Protein 2X29 (pdb70)

Secondary structure (DSSP, 8-state):
--PEEE------EEEEE---B--SEE--EE--TTSSSPPPBSSPPTT--BS-EEE-S-EEEEEEE--EEE-STT---EEEEEEEE----SEEEEEEE----EE---EEEEEEE-TTEEEEEEEE--HHHHTTEEEPTT--EEEEEE-SPPPP-

B-factor: mean 24.79, std 9.47, range [7.71, 65.96]

GO terms:
  GO:0005102 signaling receptor binding (F, TAS)
  GO:0007267 cell-cell signaling (P, TAS)
  GO:0005886 plasma membrane (C, TAS)
  GO:0005515 protein binding (F, IPI)
  GO:0042129 regulation of T cell proliferation (P, TAS)
  GO:0042981 regulation of apoptotic process (P, TAS)

Sequence (153 aa):
DPAGLLDLRQGFAQLVAQNVLLIDGPLSWYSDPGLAGVSLTGGLSYKEDTKELVVAKAGVYYVFFQELRRVVAGEGSGSVSLALHLPAAALALTVDLPPRNSAFGFQGRLLHLSAGQRLGVHLHTEARARHAWQLTQGATVLGLFRVTPEIPA

Organism: Homo sapiens (NCBI:txid9606)

Nearest PDB structures (foldseek):
  2x29-assembly1_A  TM=1.007E+00  e=3.430E-30  Homo sapiens
  6bwv-assembly2_B  TM=8.737E-01  e=1.609E-19  Homo sapiens
  6mgp-assembly1_A  TM=8.725E-01  e=2.204E-19  Homo sapiens
  6a3v-assembly5_I  TM=8.706E-01  e=1.696E-19  Homo sapiens
  4mxv-assembly1_D  TM=6.253E-01  e=2.820E-05  Homo sapiens

Radius of gyration: 16.04 Å; Cα contacts (8 Å, |Δi|>4): 413; chains: 1; bounding box: 27×55×33 Å

Foldseek 3Di:
DQAWEDEDAAFKAKWFFQWWFQDWFWTWTAGDPVDDDDHTHDDDDDRRIGQKYWYAAWAKKKKKKWKKFFAAPLFAWWKKKKFKDWVVGPWMDIWTDPNVGMTIDMDIDIDGDHGGTMMGMTMDIDDRHSVTMIGDHRTIMMMIHGHDHDDDD

Structure (mmCIF, N/CA/C/O backbone):
data_2X29
#
_entry.id   2X29
#
_cell.length_a   121.846
_cell.length_b   121.846
_cell.length_c   33.575
_cell.angle_alpha   90.00
_cell.angle_beta   90.00
_cell.angle_gamma   120.00
#
_symmetry.space_group_name_H-M   'P 3 2 1'
#
loop_
_entity.id
_entity.type
_entity.pdbx_description
1 polymer 'TUMOR NECROSIS FACTOR LIGAND SUPERFAMILY MEMBER 9'
2 water water
#
loop_
_atom_site.group_PDB
_atom_site.id
_atom_site.type_symbol
_atom_site.label_atom_id
_atom_site.label_alt_id
_atom_site.label_comp_id
_atom_site.label_asym_id
_atom_site.label_entity_id
_atom_site.label_seq_id
_atom_site.pdbx_PDB_ins_code
_atom_site.Cartn_x
_atom_site.Cartn_y
_atom_site.Cartn_z
_atom_site.occupancy
_atom_site.B_iso_or_equiv
_atom_site.auth_seq_id
_atom_site.auth_comp_id
_atom_site.auth_asym_id
_atom_site.auth_atom_id
_atom_site.pdbx_PDB_model_num
ATOM 1 N N . ASP A 1 1 ? 33.151 74.734 3.668 1.00 39.86 80 ASP A N 1
ATOM 2 C CA . ASP A 1 1 ? 31.985 74.542 4.598 1.00 39.80 80 ASP A CA 1
ATOM 3 C C . ASP A 1 1 ? 31.451 73.152 4.382 1.00 38.83 80 ASP A C 1
ATOM 4 O O . ASP A 1 1 ? 31.017 72.840 3.269 1.00 38.34 80 ASP A O 1
ATOM 9 N N . PRO A 1 2 ? 31.543 72.288 5.428 1.00 38.12 81 PRO A N 1
ATOM 10 C CA . PRO A 1 2 ? 31.091 70.888 5.199 1.00 37.67 81 PRO A CA 1
ATOM 11 C C . PRO A 1 2 ? 29.546 70.702 5.229 1.00 36.10 81 PRO A C 1
ATOM 12 O O . PR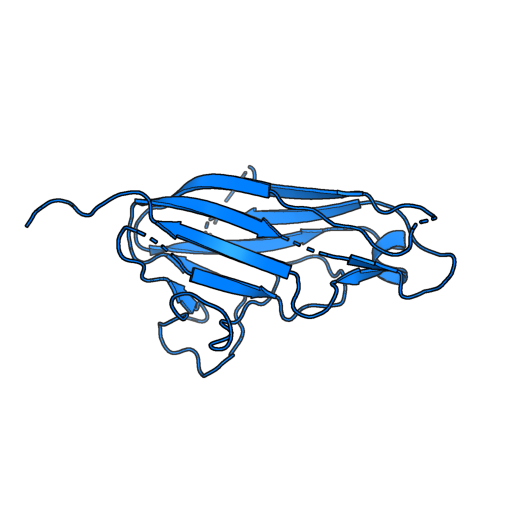O A 1 2 ? 29.062 69.572 5.074 1.00 36.54 81 PRO A O 1
ATOM 16 N N . ALA A 1 3 ? 28.791 71.764 5.503 1.00 33.80 82 ALA A N 1
ATOM 17 C CA . ALA A 1 3 ? 27.370 71.603 5.755 1.00 32.10 82 ALA A CA 1
ATOM 18 C C . ALA A 1 3 ? 26.591 71.497 4.447 1.00 30.60 82 ALA A C 1
ATOM 19 O O . ALA A 1 3 ? 27.047 71.952 3.407 1.00 28.97 82 ALA A O 1
ATOM 21 N N . GLY A 1 4 ? 25.468 70.786 4.489 1.00 29.38 83 GLY A N 1
ATOM 22 C CA . GLY A 1 4 ? 24.486 70.843 3.399 1.00 27.88 83 GLY A CA 1
ATOM 23 C C . GLY A 1 4 ? 23.531 72.010 3.654 1.00 27.24 83 GLY A C 1
ATOM 24 O O . GLY A 1 4 ? 23.240 72.363 4.802 1.00 28.31 83 GLY A O 1
ATOM 25 N N . LEU A 1 5 ? 23.018 72.565 2.587 1.00 26.16 84 LEU A N 1
ATOM 26 C CA . LEU A 1 5 ? 22.115 73.715 2.616 1.00 26.89 84 LEU A CA 1
ATOM 27 C C . LEU A 1 5 ? 20.642 73.349 2.370 1.00 25.31 84 LEU A C 1
ATOM 28 O O . LEU A 1 5 ? 20.337 72.654 1.416 1.00 23.42 84 LEU A O 1
ATOM 33 N N . LEU A 1 6 ? 19.747 73.838 3.244 1.00 25.31 85 LEU A N 1
ATOM 34 C CA . LEU A 1 6 ? 18.304 73.638 3.095 1.00 24.39 85 LEU A CA 1
ATOM 35 C C . LEU A 1 6 ? 17.657 74.933 2.746 1.00 23.07 85 LEU A C 1
ATOM 36 O O . LEU A 1 6 ? 17.505 75.797 3.615 1.00 22.35 85 LEU A O 1
ATOM 41 N N . ASP A 1 7 ? 17.280 75.086 1.479 1.00 21.38 86 ASP A N 1
ATOM 42 C CA . ASP A 1 7 ? 16.668 76.317 1.043 1.00 22.70 86 ASP A CA 1
ATOM 43 C C . ASP A 1 7 ? 15.188 76.041 0.711 1.00 22.15 86 ASP A C 1
ATOM 44 O O . ASP A 1 7 ? 14.872 75.513 -0.340 1.00 22.16 86 ASP A O 1
ATOM 49 N N . LEU A 1 8 ? 14.294 76.324 1.644 1.00 21.87 87 LEU A N 1
ATOM 50 C CA . LEU A 1 8 ? 12.873 75.973 1.465 1.00 22.94 87 LEU A CA 1
ATOM 51 C C . LEU A 1 8 ? 12.023 77.217 1.296 1.00 22.62 87 LEU A C 1
ATOM 52 O O . LEU A 1 8 ? 12.148 78.160 2.090 1.00 22.21 87 LEU A O 1
ATOM 57 N N . ARG A 1 9 ? 11.158 77.189 0.288 1.00 22.33 88 ARG A N 1
ATOM 58 C CA . ARG A 1 9 ? 10.084 78.193 0.146 1.00 23.70 88 ARG A CA 1
ATOM 59 C C . ARG A 1 9 ? 8.999 77.850 1.135 1.00 20.99 88 ARG A C 1
ATOM 60 O O . ARG A 1 9 ? 8.934 76.731 1.616 1.00 22.16 88 ARG A O 1
ATOM 68 N N . GLN A 1 10 ? 8.181 78.817 1.476 1.00 18.31 89 GLN A N 1
ATOM 69 C CA . GLN A 1 10 ? 6.987 78.552 2.213 1.00 17.10 89 GLN A CA 1
ATOM 70 C C . GLN A 1 10 ? 6.166 77.356 1.669 1.00 16.42 89 GLN A C 1
ATOM 71 O O . GLN A 1 10 ? 5.859 77.312 0.488 1.00 13.98 89 GLN A O 1
ATOM 77 N N . GLY A 1 11 ? 5.770 76.438 2.540 1.00 14.59 90 GLY A N 1
ATOM 78 C CA . GLY A 1 11 ? 4.818 75.397 2.109 1.00 15.82 90 GLY A CA 1
ATOM 79 C C . GLY A 1 11 ? 5.582 74.207 1.482 1.00 18.20 90 GLY A C 1
ATOM 80 O O . GLY A 1 11 ? 4.972 73.208 1.083 1.00 16.97 90 GLY A O 1
ATOM 89 N N . PHE A 1 13 ? 8.767 71.197 1.588 1.00 17.95 92 PHE A N 1
ATOM 90 C CA . PHE A 1 13 ? 9.112 70.216 2.606 1.00 17.91 92 PHE A CA 1
ATOM 91 C C . PHE A 1 13 ? 10.433 69.583 2.203 1.00 17.42 92 PHE A C 1
ATOM 92 O O . PHE A 1 13 ? 10.648 69.346 1.002 1.00 19.00 92 PHE A O 1
ATOM 100 N N . ALA A 1 14 ? 11.286 69.282 3.169 1.00 15.85 93 ALA A N 1
ATOM 101 C CA . ALA A 1 14 ? 12.502 68.500 2.907 1.00 16.10 93 ALA A CA 1
ATOM 102 C C . ALA A 1 14 ? 12.692 67.479 4.028 1.00 16.53 93 ALA A C 1
ATOM 103 O O . ALA A 1 14 ? 12.246 67.710 5.196 1.00 14.53 93 ALA A O 1
ATOM 105 N N . GLN A 1 15 ? 13.301 66.327 3.688 1.00 15.96 94 GLN A N 1
ATOM 106 C CA . GLN A 1 15 ? 13.609 65.298 4.680 1.00 14.66 94 GLN A CA 1
ATOM 107 C C . GLN A 1 15 ? 14.933 64.712 4.398 1.00 14.70 94 GLN A C 1
ATOM 108 O O . GLN A 1 15 ? 15.334 64.622 3.245 1.00 13.90 94 GLN A O 1
ATOM 114 N N . LEU A 1 16 ? 15.622 64.334 5.488 1.00 13.70 95 LEU A N 1
ATOM 115 C CA . LEU A 1 16 ? 16.925 63.789 5.416 1.00 13.77 95 LEU A CA 1
ATOM 116 C C . LEU A 1 16 ? 16.953 62.427 6.100 1.00 14.66 95 LEU A C 1
ATOM 117 O O . LEU A 1 16 ? 16.325 62.229 7.136 1.00 14.41 95 LEU A O 1
ATOM 122 N N . VAL A 1 17 ? 17.681 61.475 5.488 1.00 13.31 96 VAL A N 1
ATOM 123 C CA . VAL A 1 17 ? 17.790 60.089 6.037 1.00 13.23 96 VAL A CA 1
ATOM 124 C C . VAL A 1 17 ? 19.154 59.964 6.703 1.00 14.03 96 VAL A C 1
ATOM 125 O O . VAL A 1 17 ? 20.148 60.453 6.142 1.00 14.43 96 VAL A O 1
ATOM 129 N N . ALA A 1 18 ? 19.213 59.334 7.878 1.00 14.79 97 ALA A N 1
ATOM 130 C CA . ALA A 1 18 ? 20.500 59.101 8.568 1.00 14.26 97 ALA A CA 1
ATOM 131 C C . ALA A 1 18 ? 21.202 57.893 7.910 1.00 16.62 97 ALA A C 1
ATOM 132 O O . ALA A 1 18 ? 20.601 56.833 7.681 1.00 14.57 97 ALA A O 1
ATOM 134 N N . GLN A 1 19 ? 22.482 58.076 7.616 1.00 17.00 98 GLN A N 1
ATOM 135 C CA . GLN A 1 19 ? 23.379 56.982 7.194 1.00 20.38 98 GLN A CA 1
ATOM 136 C C . GLN A 1 19 ? 23.662 55.997 8.343 1.00 19.45 98 GLN A C 1
ATOM 137 O O . GLN A 1 19 ? 23.825 54.812 8.097 1.00 19.72 98 GLN A O 1
ATOM 143 N N . ASN A 1 20 ? 23.714 56.475 9.599 1.00 18.67 99 ASN A N 1
ATOM 144 C CA . ASN A 1 20 ? 24.152 55.623 10.765 1.00 17.85 99 ASN A CA 1
ATOM 145 C C . ASN A 1 20 ? 23.301 54.337 10.978 1.00 18.10 99 ASN A C 1
ATOM 146 O O . ASN A 1 20 ? 22.082 54.343 10.729 1.00 16.52 99 ASN A O 1
ATOM 151 N N . VAL A 1 21 ? 23.947 53.250 11.435 1.00 17.46 100 VAL A N 1
ATOM 152 C CA . VAL A 1 21 ? 23.193 52.087 11.986 1.00 17.83 100 VAL A CA 1
ATOM 153 C C . VAL A 1 21 ? 23.602 51.759 13.410 1.00 16.42 100 VAL A C 1
ATOM 154 O O . VAL A 1 21 ? 22.759 51.445 14.212 1.00 16.88 100 VAL A O 1
ATOM 158 N N . LEU A 1 22 ? 24.887 51.907 13.722 1.00 16.65 101 LEU A N 1
ATOM 159 C CA . LEU A 1 22 ? 25.400 51.751 15.091 1.00 17.65 101 LEU A CA 1
ATOM 160 C C . LEU A 1 22 ? 25.008 52.914 15.986 1.00 17.08 101 LEU A C 1
ATOM 161 O O . LEU A 1 22 ? 25.054 54.068 15.571 1.00 16.12 101 LEU A O 1
ATOM 166 N N . LEU A 1 23 ? 24.595 52.590 17.199 1.00 17.34 102 LEU A N 1
ATOM 167 C CA . LEU A 1 23 ? 24.201 53.585 18.197 1.00 19.51 102 LEU A CA 1
ATOM 168 C C . LEU A 1 23 ? 25.380 54.257 18.897 1.00 19.70 102 LEU A C 1
ATOM 169 O O . LEU A 1 23 ? 25.556 54.123 20.092 1.00 20.71 102 LEU A O 1
ATOM 174 N N . ILE A 1 24 ? 26.130 55.029 18.149 1.00 20.87 103 ILE A N 1
ATOM 175 C CA . ILE A 1 24 ? 27.316 55.692 18.654 1.00 21.30 103 ILE A CA 1
ATOM 176 C C . ILE A 1 24 ? 27.015 57.154 19.030 1.00 21.79 103 ILE A C 1
ATOM 177 O O . ILE A 1 24 ? 26.420 57.877 18.231 1.00 23.85 103 ILE A O 1
ATOM 182 N N . ASP A 1 25 ? 27.367 57.550 20.238 1.00 20.66 104 ASP A N 1
ATOM 183 C CA . ASP A 1 25 ? 27.247 58.891 20.694 1.00 22.38 104 ASP A CA 1
ATOM 184 C C . ASP A 1 25 ? 27.816 59.918 19.731 1.00 22.27 104 ASP A C 1
ATOM 185 O O . ASP A 1 25 ? 28.888 59.715 19.170 1.00 22.97 104 ASP A O 1
ATOM 190 N N . GLY A 1 26 ? 27.134 61.034 19.552 1.00 21.27 105 GLY A N 1
ATOM 191 C CA . GLY A 1 26 ? 27.604 62.014 18.604 1.00 21.45 105 GLY A CA 1
ATOM 192 C C . GLY A 1 26 ? 26.675 62.349 17.417 1.00 22.43 105 GLY A C 1
ATOM 193 O O . GLY A 1 26 ? 25.542 61.875 17.317 1.00 20.92 105 GLY A O 1
ATOM 194 N N . PRO A 1 27 ? 27.154 63.210 16.536 1.00 22.40 106 PRO A N 1
ATOM 195 C CA . PRO A 1 27 ? 26.363 63.727 15.391 1.00 22.43 106 PRO A CA 1
ATOM 196 C C . PRO A 1 27 ? 26.033 62.588 14.460 1.00 21.07 106 PRO A C 1
ATOM 197 O O . PRO A 1 27 ? 26.904 61.759 14.149 1.00 20.80 106 PRO A O 1
ATOM 201 N N . LEU A 1 28 ? 24.776 62.546 14.021 1.00 19.61 107 LEU A N 1
ATOM 202 C CA . LEU A 1 28 ? 24.356 61.671 12.936 1.00 16.63 107 LEU A CA 1
ATOM 203 C C . LEU A 1 28 ? 24.780 62.268 11.599 1.00 16.14 107 LEU A C 1
ATOM 204 O O . LEU A 1 28 ? 24.935 63.501 11.473 1.00 15.57 107 LEU A O 1
ATOM 209 N N . SER A 1 29 ? 24.919 61.419 10.586 1.00 16.81 108 SER A N 1
ATOM 210 C CA . SER A 1 29 ? 25.279 61.846 9.223 1.00 18.18 108 SER A CA 1
ATOM 211 C C . SER A 1 29 ? 24.019 61.676 8.352 1.00 18.70 108 SER A C 1
ATOM 212 O O . SER A 1 29 ? 23.437 60.581 8.312 1.00 18.18 108 SER A O 1
ATOM 215 N N . TRP A 1 30 ? 23.656 62.752 7.630 1.00 16.96 109 TRP A N 1
ATOM 216 C CA . TRP A 1 30 ? 22.423 62.835 6.894 1.00 17.17 109 TRP A CA 1
ATOM 217 C C . TRP A 1 30 ? 22.704 62.920 5.423 1.00 17.27 109 TRP A C 1
ATOM 218 O O . TRP A 1 30 ? 23.716 63.526 4.995 1.00 17.61 109 TRP A O 1
ATOM 229 N N . TYR A 1 31 ? 21.804 62.349 4.631 1.00 17.48 110 TYR A N 1
ATOM 230 C CA . TYR A 1 31 ? 21.793 62.629 3.161 1.00 17.87 110 TYR A CA 1
ATOM 231 C C . TYR A 1 31 ? 20.336 62.799 2.619 1.00 17.79 110 TYR A C 1
ATOM 232 O O . TYR A 1 31 ? 19.395 62.322 3.262 1.00 17.18 110 TYR A O 1
ATOM 241 N N . SER A 1 32 ? 20.164 63.432 1.453 1.00 17.60 111 SER A N 1
ATOM 242 C CA . SER A 1 32 ? 18.901 63.514 0.769 1.00 19.31 111 SER A CA 1
ATOM 243 C C . SER A 1 32 ? 18.752 62.320 -0.167 1.00 19.71 111 SER A C 1
ATOM 244 O O . SER A 1 32 ? 19.642 62.041 -0.997 1.00 19.55 111 SER A O 1
ATOM 247 N N . ASP A 1 33 ? 17.615 61.658 -0.105 1.00 19.44 112 ASP A N 1
ATOM 248 C CA . ASP A 1 33 ? 17.361 60.546 -0.998 1.00 20.58 112 ASP A CA 1
ATOM 249 C C . ASP A 1 33 ? 16.304 61.052 -1.984 1.00 20.83 112 ASP A C 1
ATOM 250 O O . ASP A 1 33 ? 15.202 61.256 -1.611 1.00 15.69 112 ASP A O 1
ATOM 255 N N . PRO A 1 34 ? 16.665 61.177 -3.284 1.00 23.49 113 PRO A N 1
ATOM 256 C CA . PRO A 1 34 ? 15.741 61.692 -4.364 1.00 23.43 113 PRO A CA 1
ATOM 257 C C . PRO A 1 34 ? 14.571 60.725 -4.638 1.00 21.85 113 PRO A C 1
ATOM 258 O O . PRO A 1 34 ? 13.648 61.087 -5.330 1.00 21.89 113 PRO A O 1
ATOM 262 N N . GLY A 1 35 ? 14.661 59.498 -4.159 1.00 20.86 114 GLY A N 1
ATOM 263 C CA . GLY A 1 35 ? 13.565 58.606 -4.215 1.00 22.74 114 GLY A CA 1
ATOM 264 C C . GLY A 1 35 ? 12.483 58.947 -3.194 1.00 23.77 114 GLY A C 1
ATOM 265 O O . GLY A 1 35 ? 11.415 58.398 -3.275 1.00 25.90 114 GLY A O 1
ATOM 266 N N . LEU A 1 36 ? 12.765 59.833 -2.222 1.00 23.51 115 LEU A N 1
ATOM 267 C CA . LEU A 1 36 ? 11.775 60.306 -1.223 1.00 21.29 115 LEU A CA 1
ATOM 268 C C . LEU A 1 36 ? 11.314 61.654 -1.679 1.00 20.84 115 LEU A C 1
ATOM 269 O O . LEU A 1 36 ? 12.065 62.386 -2.366 1.00 20.71 115 LEU A O 1
ATOM 274 N N . ALA A 1 37 ? 10.076 61.978 -1.311 1.00 20.57 116 ALA A N 1
ATOM 275 C CA . ALA A 1 37 ? 9.496 63.314 -1.548 1.00 21.68 116 ALA A CA 1
ATOM 276 C C . ALA A 1 37 ? 10.348 64.395 -0.884 1.00 20.36 116 ALA A C 1
ATOM 277 O O . ALA A 1 37 ? 11.064 64.141 0.079 1.00 20.62 116 ALA A O 1
ATOM 279 N N . GLY A 1 38 ? 10.247 65.582 -1.430 1.00 21.20 117 GLY A N 1
ATOM 280 C CA . GLY A 1 38 ? 10.777 66.797 -0.875 1.00 22.65 117 GLY A CA 1
ATOM 281 C C . GLY A 1 38 ? 11.962 67.355 -1.631 1.00 23.78 117 GLY A C 1
ATOM 282 O O . GLY A 1 38 ? 12.516 66.744 -2.557 1.00 24.14 117 GLY A O 1
ATOM 283 N N . VAL A 1 39 ? 12.342 68.532 -1.221 1.00 25.01 118 VAL A N 1
ATOM 284 C CA . VAL A 1 39 ? 13.448 69.239 -1.772 1.00 29.14 118 VAL A CA 1
ATOM 285 C C . VAL A 1 39 ? 14.801 68.645 -1.350 1.00 29.88 118 VAL A C 1
ATOM 286 O O . VAL A 1 39 ? 15.039 68.230 -0.202 1.00 30.95 118 VAL A O 1
ATOM 290 N N . SER A 1 40 ? 15.726 68.684 -2.262 1.00 31.70 119 SER A N 1
ATOM 291 C CA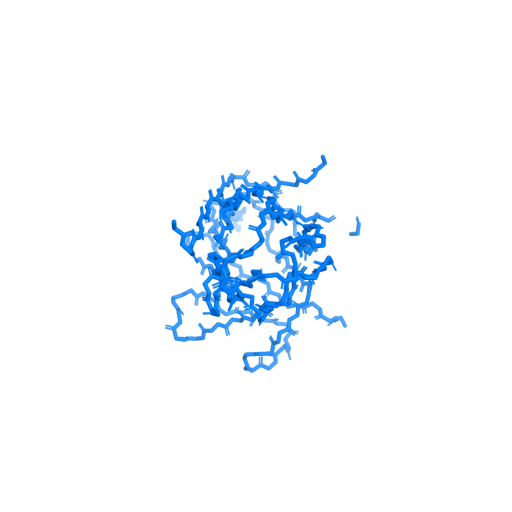 . SER A 1 40 ? 17.047 68.150 -1.992 1.00 33.13 119 SER A CA 1
ATOM 292 C C . SER A 1 40 ? 17.979 69.119 -1.223 1.00 33.65 119 SER A C 1
ATOM 293 O O . SER A 1 40 ? 17.788 70.348 -1.260 1.00 33.04 119 SER A O 1
ATOM 296 N N . LEU A 1 41 ? 18.968 68.564 -0.504 1.00 34.65 120 LEU A N 1
ATOM 297 C CA . LEU A 1 41 ? 20.027 69.354 0.062 1.00 36.81 120 LEU A CA 1
ATOM 298 C C . LEU A 1 41 ? 20.854 69.989 -1.069 1.00 38.43 120 LEU A C 1
ATOM 299 O O . LEU A 1 41 ? 21.044 69.394 -2.134 1.00 37.18 120 LEU A O 1
ATOM 304 N N . THR A 1 42 ? 21.351 71.178 -0.780 1.00 39.23 121 THR A N 1
ATOM 305 C CA . THR A 1 42 ? 22.049 72.015 -1.738 1.00 42.22 121 THR A CA 1
ATOM 306 C C . THR A 1 42 ? 23.403 72.465 -1.126 1.00 42.00 121 THR A C 1
ATOM 307 O O . THR A 1 42 ? 23.858 71.917 -0.117 1.00 40.58 121 THR A O 1
ATOM 311 N N . GLY A 1 43 ? 24.042 73.445 -1.751 1.00 43.28 122 GLY A N 1
ATOM 312 C CA . GLY A 1 43 ? 25.308 73.987 -1.256 1.00 45.01 122 GLY A CA 1
ATOM 313 C C . GLY A 1 43 ? 26.526 73.155 -1.638 1.00 45.38 122 GLY A C 1
ATOM 314 O O . GLY A 1 43 ? 27.535 73.227 -0.954 1.00 45.19 122 GLY A O 1
ATOM 315 N N . GLY A 1 44 ? 26.431 72.353 -2.701 1.00 45.28 123 GLY A N 1
ATOM 316 C CA . GLY A 1 44 ? 27.646 71.720 -3.247 1.00 45.72 123 GLY A CA 1
ATOM 317 C C . GLY A 1 44 ? 27.908 70.242 -2.918 1.00 45.63 123 GLY A C 1
ATOM 318 O O . GLY A 1 44 ? 28.812 69.598 -3.505 1.00 45.31 123 GLY A O 1
ATOM 319 N N . LEU A 1 45 ? 27.133 69.701 -1.975 1.00 44.46 124 LEU A N 1
ATOM 320 C CA . LEU A 1 45 ? 27.113 68.254 -1.743 1.00 42.64 124 LEU A CA 1
ATOM 321 C C . LEU A 1 45 ? 26.699 67.478 -3.012 1.00 41.69 124 LEU A C 1
ATOM 322 O O . LEU A 1 45 ? 25.742 67.861 -3.709 1.00 41.45 124 LEU A O 1
ATOM 327 N N . SER A 1 46 ? 27.421 66.396 -3.291 1.00 39.57 125 SER A N 1
ATOM 328 C CA . SER A 1 46 ? 27.060 65.455 -4.361 1.00 38.06 125 SER A CA 1
ATOM 329 C C . SER A 1 46 ? 25.791 64.621 -4.025 1.00 36.17 125 SER A C 1
ATOM 330 O O . SER A 1 46 ? 25.247 64.623 -2.893 1.00 34.45 125 SER A O 1
ATOM 333 N N . TYR A 1 47 ? 25.317 63.959 -5.057 1.00 33.77 126 TYR A N 1
ATOM 334 C CA . TYR A 1 47 ? 24.237 63.006 -5.005 1.00 33.15 126 TYR A CA 1
ATOM 335 C C . TYR A 1 47 ? 24.436 62.025 -3.812 1.00 33.27 126 TYR A C 1
ATOM 336 O O . TYR A 1 47 ? 25.451 61.309 -3.725 1.00 32.94 126 TYR A O 1
ATOM 345 N N . LYS A 1 48 ? 23.468 62.027 -2.906 1.00 33.08 127 LYS A N 1
ATOM 346 C CA . LYS A 1 48 ? 23.467 61.225 -1.676 1.00 33.13 127 LYS A CA 1
ATOM 347 C C . LYS A 1 48 ? 24.711 61.348 -0.742 1.00 33.50 127 LYS A C 1
ATOM 348 O O . LYS A 1 48 ? 24.992 60.448 0.076 1.00 33.55 127 LYS A O 1
ATOM 354 N N . GLU A 1 49 ? 25.425 62.468 -0.830 1.00 32.51 128 GLU A N 1
ATOM 355 C CA . GLU A 1 49 ? 26.574 62.694 0.025 1.00 31.90 128 GLU A CA 1
ATOM 356 C C . GLU A 1 49 ? 26.032 63.064 1.397 1.00 31.32 128 GLU A C 1
ATOM 357 O O . GLU A 1 49 ? 25.077 63.886 1.500 1.00 29.88 128 GLU A O 1
ATOM 363 N N . ASP A 1 50 ? 26.608 62.468 2.441 1.00 29.37 129 ASP A N 1
ATOM 364 C CA . ASP A 1 50 ? 26.089 62.691 3.745 1.00 29.38 129 ASP A CA 1
ATOM 365 C C . ASP A 1 50 ? 26.897 63.736 4.491 1.00 28.64 129 ASP A C 1
ATOM 366 O O . ASP A 1 50 ? 28.022 64.019 4.103 1.00 27.29 129 ASP A O 1
ATOM 371 N N . THR A 1 51 ? 26.234 64.404 5.460 1.00 26.23 130 THR A N 1
ATOM 372 C CA . THR A 1 51 ? 26.831 65.502 6.220 1.00 24.16 130 THR A CA 1
ATOM 373 C C . THR A 1 51 ? 26.273 65.514 7.607 1.00 23.41 130 THR A C 1
ATOM 374 O O . THR A 1 51 ? 25.123 65.096 7.830 1.00 24.69 130 THR A O 1
ATOM 378 N N . LYS A 1 52 ? 27.105 65.902 8.554 1.00 21.72 131 LYS A N 1
ATOM 379 C CA . LYS A 1 52 ? 26.701 66.071 9.930 1.00 21.38 131 LYS A CA 1
ATOM 380 C C . LYS A 1 52 ? 26.114 67.460 10.250 1.00 21.19 131 LYS A C 1
ATOM 381 O O . LYS A 1 52 ? 25.527 67.667 11.343 1.00 20.46 131 LYS A O 1
ATOM 387 N N . GLU A 1 53 ? 26.258 68.407 9.329 1.00 20.77 132 GLU A N 1
ATOM 388 C CA . GLU A 1 53 ? 25.820 69.797 9.613 1.00 22.46 132 GLU A CA 1
ATOM 389 C C . GLU A 1 53 ? 24.86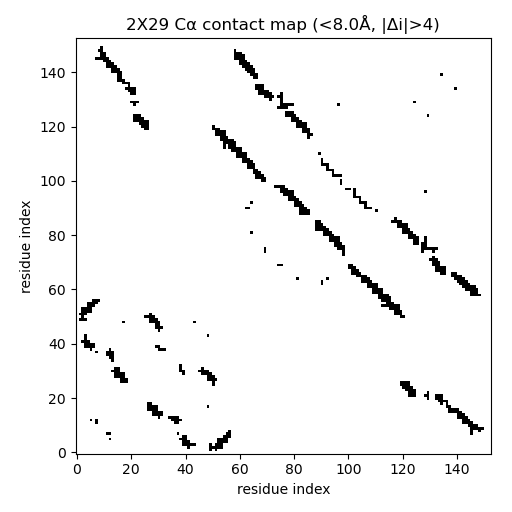6 70.262 8.562 1.00 22.12 132 GLU A C 1
ATOM 390 O O . GLU A 1 53 ? 25.074 69.958 7.412 1.00 21.46 132 GLU A O 1
ATOM 396 N N . LEU A 1 54 ? 23.828 70.990 8.963 1.00 22.26 133 LEU A N 1
ATOM 397 C CA . LEU A 1 54 ? 22.870 71.507 8.045 1.00 22.74 133 LEU A CA 1
ATOM 398 C C . LEU A 1 54 ? 22.698 73.011 8.281 1.00 23.67 133 LEU A C 1
ATOM 399 O O . LEU A 1 54 ? 22.641 73.467 9.441 1.00 24.95 133 LEU A O 1
ATOM 404 N N . VAL A 1 55 ? 22.534 73.771 7.213 1.00 21.24 134 VAL A N 1
ATOM 405 C CA . VAL A 1 55 ? 22.293 75.190 7.362 1.00 22.22 134 VAL A CA 1
ATOM 406 C C . VAL A 1 55 ? 20.956 75.502 6.734 1.00 21.25 134 VAL A C 1
ATOM 407 O O . VAL A 1 55 ? 20.721 75.124 5.588 1.00 20.88 134 VAL A O 1
ATOM 411 N N . VAL A 1 56 ? 20.101 76.207 7.473 1.00 20.71 135 VAL A N 1
ATOM 412 C CA . VAL A 1 56 ? 18.786 76.582 6.982 1.00 21.44 135 VAL A CA 1
ATOM 413 C C . VAL A 1 56 ? 18.967 77.955 6.363 1.00 21.21 135 VAL A C 1
ATOM 414 O O . VAL A 1 56 ? 19.369 78.836 7.040 1.00 21.73 135 VAL A O 1
ATOM 418 N N . ALA A 1 57 ? 18.707 78.109 5.072 1.00 21.31 136 ALA A N 1
ATOM 419 C CA . ALA A 1 57 ? 18.971 79.388 4.382 1.00 21.95 136 ALA A CA 1
ATOM 420 C C . ALA A 1 57 ? 17.926 80.497 4.781 1.00 22.77 136 ALA A C 1
ATOM 421 O O . ALA A 1 57 ? 18.317 81.656 5.024 1.00 22.31 136 ALA A O 1
ATOM 423 N N . LYS A 1 58 ? 16.622 80.136 4.852 1.00 21.33 137 LYS A N 1
ATOM 424 C CA . LYS A 1 58 ? 15.598 81.149 5.106 1.00 20.93 137 LYS A CA 1
ATOM 425 C C . LYS A 1 58 ? 15.065 81.184 6.556 1.00 20.04 137 LYS A C 1
ATOM 426 O O . LYS A 1 58 ? 14.710 80.167 7.166 1.00 19.89 137 LYS A O 1
ATOM 432 N N . ALA A 1 59 ? 15.044 82.365 7.116 1.00 18.46 138 ALA A N 1
ATOM 433 C CA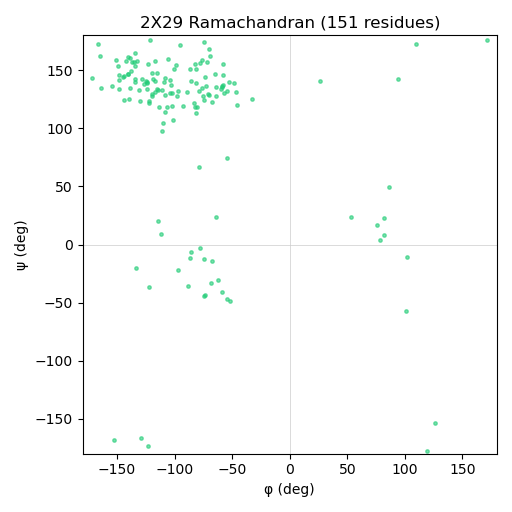 . ALA A 1 59 ? 14.438 82.622 8.438 1.00 17.65 138 ALA A CA 1
ATOM 434 C C . ALA A 1 59 ? 12.963 82.237 8.411 1.00 16.69 138 ALA A C 1
ATOM 435 O O . ALA A 1 59 ? 12.244 82.599 7.499 1.00 17.93 138 ALA A O 1
ATOM 437 N N . GLY A 1 60 ? 12.467 81.577 9.434 1.00 16.08 139 GLY A N 1
ATOM 438 C CA . GLY A 1 60 ? 11.053 81.248 9.404 1.00 15.92 139 GLY A CA 1
ATOM 439 C C . GLY A 1 60 ? 10.765 80.344 10.536 1.00 16.90 139 GLY A C 1
ATOM 440 O O . GLY A 1 60 ? 11.680 79.916 11.279 1.00 16.48 139 GLY A O 1
ATOM 441 N N . VAL A 1 61 ? 9.474 80.031 10.668 1.00 17.50 140 VAL A N 1
ATOM 442 C CA . VAL A 1 61 ? 9.049 78.989 11.547 1.00 16.92 140 VAL A CA 1
ATOM 443 C C . VAL A 1 61 ? 8.855 77.681 10.681 1.00 17.69 140 VAL A C 1
ATOM 444 O O . VAL A 1 61 ? 8.120 77.709 9.651 1.00 15.62 140 VAL A O 1
ATOM 448 N N . TYR A 1 62 ? 9.419 76.580 11.166 1.00 15.40 141 TYR A N 1
ATOM 449 C CA . TYR A 1 62 ? 9.377 75.296 10.485 1.00 16.86 141 TYR A CA 1
ATOM 450 C C . TYR A 1 62 ? 8.766 74.282 11.431 1.00 17.22 141 TYR A C 1
ATOM 451 O O . TYR A 1 62 ? 9.071 74.294 12.629 1.00 16.43 141 TYR A O 1
ATOM 460 N N . TYR A 1 63 ? 7.910 73.423 10.907 1.00 15.12 142 TYR A N 1
ATOM 461 C CA . TYR A 1 63 ? 7.609 72.237 11.645 1.00 14.83 142 TYR A CA 1
ATOM 462 C C . TYR A 1 63 ? 8.749 71.228 11.418 1.00 15.57 142 TYR A C 1
ATOM 463 O O . TYR A 1 63 ? 8.978 70.819 10.260 1.00 13.89 142 TYR A O 1
ATOM 472 N N . VAL A 1 64 ? 9.463 70.831 12.509 1.00 15.00 143 VAL A N 1
ATOM 473 C CA . VAL A 1 64 ? 10.604 69.922 12.414 1.00 12.45 143 VAL A CA 1
ATOM 474 C C . VAL A 1 64 ? 10.335 68.625 13.157 1.00 14.06 143 VAL A C 1
ATOM 475 O O . VAL A 1 64 ? 9.881 68.631 14.315 1.00 12.35 143 VAL A O 1
ATOM 479 N N . PHE A 1 65 ? 10.594 67.487 12.506 1.00 13.86 144 PHE A N 1
ATOM 480 C CA . PHE A 1 65 ? 10.357 66.241 13.234 1.00 13.92 144 PHE A CA 1
ATOM 481 C C . PHE A 1 65 ? 11.523 65.254 13.117 1.00 14.40 144 PHE A C 1
ATOM 482 O O . PHE A 1 65 ? 12.320 65.316 12.171 1.00 14.20 144 PHE A O 1
ATOM 490 N N . PHE A 1 66 ? 11.589 64.347 14.083 1.00 14.13 145 PHE A N 1
ATOM 491 C CA . PHE A 1 66 ? 12.504 63.267 14.051 1.00 16.09 145 PHE A CA 1
ATOM 492 C C . PHE A 1 66 ? 11.656 62.004 14.006 1.00 15.77 145 PHE A C 1
ATOM 493 O O . PHE A 1 66 ? 10.742 61.846 14.770 1.00 12.41 145 PHE A O 1
ATOM 501 N N . GLN A 1 67 ? 12.099 61.042 13.223 1.00 14.63 146 GLN A N 1
ATOM 502 C CA . GLN A 1 67 ? 11.561 59.717 13.357 1.00 16.54 146 GLN A CA 1
ATOM 503 C C . GLN A 1 67 ? 12.685 58.761 13.639 1.00 17.49 146 GLN A C 1
ATOM 504 O O . GLN A 1 67 ? 13.739 58.805 13.004 1.00 18.20 146 GLN A O 1
ATOM 518 N N . GLU A 1 69 ? 13.569 54.470 14.059 1.00 18.17 148 GLU A N 1
ATOM 519 C CA . GLU A 1 69 ? 13.243 53.083 14.254 1.00 19.54 148 GLU A CA 1
ATOM 520 C C . GLU A 1 69 ? 14.480 52.299 14.621 1.00 20.85 148 GLU A C 1
ATOM 521 O O . GLU A 1 69 ? 15.529 52.455 14.003 1.00 20.52 148 GLU A O 1
ATOM 527 N N . LEU A 1 70 ? 14.340 51.443 15.641 1.00 20.75 149 LEU A N 1
ATOM 528 C CA . LEU A 1 70 ? 15.446 50.632 16.111 1.00 20.71 149 LEU A CA 1
ATOM 529 C C . LEU A 1 70 ? 15.127 49.171 16.076 1.00 20.21 149 LEU A C 1
ATOM 530 O O . LEU A 1 70 ? 13.959 48.793 16.186 1.00 18.68 149 LEU A O 1
ATOM 535 N N . ARG A 1 71 ? 16.163 48.325 15.980 1.00 21.09 150 ARG A N 1
ATOM 536 C CA . ARG A 1 71 ? 15.862 46.885 16.068 1.00 24.07 150 ARG A CA 1
ATOM 537 C C . ARG A 1 71 ? 16.945 46.096 16.792 1.00 22.68 150 ARG A C 1
ATOM 538 O O . ARG A 1 71 ? 18.078 46.499 16.780 1.00 20.45 150 ARG A O 1
ATOM 546 N N . ARG A 1 72 ? 16.536 45.065 17.529 1.00 23.32 151 ARG A N 1
ATOM 547 C CA . ARG A 1 72 ? 17.441 44.261 18.360 1.00 23.54 151 ARG A CA 1
ATOM 548 C C . ARG A 1 72 ? 18.118 43.254 17.418 1.00 23.49 151 ARG A C 1
ATOM 549 O O . ARG A 1 72 ? 17.445 42.403 16.815 1.00 22.87 151 ARG A O 1
ATOM 557 N N . VAL A 1 73 ? 19.421 43.415 17.228 1.00 21.85 152 VAL A N 1
ATOM 558 C CA . VAL A 1 73 ? 20.108 42.543 16.278 1.00 23.30 152 VAL A CA 1
ATOM 559 C C . VAL A 1 73 ? 20.786 41.369 17.010 1.00 23.15 152 VAL A C 1
ATOM 560 O O . VAL A 1 73 ? 21.067 40.332 16.366 1.00 24.74 152 VAL A O 1
ATOM 564 N N . VAL A 1 74 ? 21.050 41.544 18.313 1.00 22.52 153 VAL A N 1
ATOM 565 C CA . VAL A 1 74 ? 21.631 40.492 19.155 1.00 24.18 153 VAL A CA 1
ATOM 566 C C . VAL A 1 74 ? 20.526 39.844 19.993 1.00 25.80 153 VAL A C 1
ATOM 567 O O . VAL A 1 74 ? 19.985 40.456 20.900 1.00 26.01 153 VAL A O 1
ATOM 571 N N . ALA A 1 75 ? 20.173 38.624 19.631 1.00 28.36 154 ALA A N 1
ATOM 572 C CA . ALA A 1 75 ? 19.036 37.908 20.255 1.00 31.14 154 ALA A CA 1
ATOM 573 C C . ALA A 1 75 ? 19.165 37.839 21.768 1.00 32.47 154 ALA A C 1
ATOM 574 O O . ALA A 1 75 ? 20.234 37.531 22.302 1.00 32.55 154 ALA A O 1
ATOM 576 N N . GLY A 1 76 ? 18.080 38.172 22.462 1.00 33.25 155 GLY A N 1
ATOM 577 C CA . GLY A 1 76 ? 18.047 38.037 23.912 1.00 34.91 155 GLY A CA 1
ATOM 578 C C . GLY A 1 76 ? 18.810 39.084 24.683 1.00 34.55 155 GLY A C 1
ATOM 579 O O . GLY A 1 76 ? 19.085 38.896 25.853 1.00 35.67 155 GLY A O 1
ATOM 580 N N . GLU A 1 77 ? 19.143 40.195 24.066 1.00 33.73 156 GLU A N 1
ATOM 581 C CA . GLU A 1 77 ? 20.013 41.168 24.739 1.00 34.83 156 GLU A CA 1
ATOM 582 C C . GLU A 1 77 ? 19.614 42.611 24.439 1.00 33.31 156 GLU A C 1
ATOM 583 O O . GLU A 1 77 ? 18.929 42.879 23.445 1.00 32.36 156 GLU A O 1
ATOM 589 N N . GLY A 1 78 ? 20.024 43.500 25.343 1.00 32.88 157 GLY A N 1
ATOM 590 C CA . GLY A 1 78 ? 19.901 44.950 25.218 1.00 30.46 157 GLY A CA 1
ATOM 591 C C . GLY A 1 78 ? 18.664 45.551 25.843 1.00 30.47 157 GLY A C 1
ATOM 592 O O . GLY A 1 78 ? 17.589 44.967 25.800 1.00 30.15 157 GLY A O 1
ATOM 593 N N . SER A 1 79 ? 18.841 46.726 26.432 1.00 28.52 158 SER A N 1
ATOM 594 C CA . SER A 1 79 ? 17.778 47.466 27.023 1.00 28.54 158 SER A CA 1
ATOM 595 C C . SER A 1 79 ? 18.346 48.849 27.264 1.00 27.14 158 SER A C 1
ATOM 596 O O . SER A 1 79 ? 19.532 49.037 27.126 1.00 28.17 158 SER A O 1
ATOM 599 N N . GLY A 1 80 ? 17.497 49.784 27.666 1.00 26.10 159 GLY A N 1
ATOM 600 C CA . GLY A 1 80 ? 17.892 51.138 27.927 1.00 25.34 159 GLY A CA 1
ATOM 601 C C . GLY A 1 80 ? 17.009 52.088 27.125 1.00 25.50 159 GLY A C 1
ATOM 602 O O . GLY A 1 80 ? 15.860 51.772 26.827 1.00 25.17 159 GLY A O 1
ATOM 603 N N . SER A 1 81 ? 17.562 53.256 26.835 1.00 24.17 160 SER A N 1
ATOM 604 C CA . SER A 1 81 ? 16.930 54.279 26.046 1.00 25.13 160 SER A CA 1
ATOM 605 C C . SER A 1 81 ? 17.944 54.803 25.044 1.00 22.26 160 SER A C 1
ATOM 606 O O . SER A 1 81 ? 19.157 54.875 25.323 1.00 19.30 160 SER A O 1
ATOM 609 N N . VAL A 1 82 ? 17.393 55.296 23.944 1.00 19.85 161 VAL A N 1
ATOM 610 C CA . VAL A 1 82 ? 18.170 55.996 22.927 1.00 18.78 161 VAL A CA 1
ATOM 611 C C . VAL A 1 82 ? 17.556 57.389 22.718 1.00 17.98 161 VAL A C 1
ATOM 612 O O . VAL A 1 82 ? 16.361 57.462 22.549 1.00 18.42 161 VA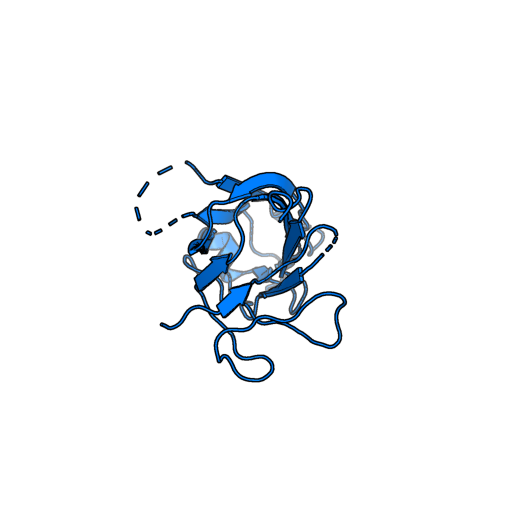L A O 1
ATOM 616 N N . SER A 1 83 ? 18.378 58.447 22.676 1.00 17.12 162 SER A N 1
ATOM 617 C CA . SER A 1 83 ? 17.906 59.800 22.488 1.00 18.18 162 SER A CA 1
ATOM 618 C C . SER A 1 83 ? 18.503 60.402 21.232 1.00 19.02 162 SER A C 1
ATOM 619 O O . SER A 1 83 ? 19.691 60.109 20.904 1.00 19.16 162 SER A O 1
ATOM 622 N N . LEU A 1 84 ? 17.703 61.274 20.602 1.00 18.45 163 LEU A N 1
ATOM 623 C CA . LEU A 1 84 ? 18.152 62.206 19.538 1.00 19.14 163 LEU A CA 1
ATOM 624 C C . LEU A 1 84 ? 17.922 63.612 20.013 1.00 18.42 163 LEU A C 1
ATOM 625 O O . LEU A 1 84 ? 16.916 63.857 20.729 1.00 19.82 163 LEU A O 1
ATOM 630 N N . ALA A 1 85 ? 18.822 64.529 19.689 1.00 17.66 164 ALA A N 1
ATOM 631 C CA . ALA A 1 85 ? 18.579 65.955 20.032 1.00 18.29 164 ALA A CA 1
ATOM 632 C C . ALA A 1 85 ? 19.105 66.823 18.961 1.00 19.22 164 ALA A C 1
ATOM 633 O O . ALA A 1 85 ? 20.255 66.683 18.560 1.00 19.50 164 ALA A O 1
ATOM 635 N N . LEU A 1 86 ? 18.225 67.659 18.425 1.00 21.28 165 LEU A N 1
ATOM 636 C CA . LEU A 1 86 ? 18.610 68.693 17.497 1.00 22.45 165 LEU A CA 1
ATOM 637 C C . LEU A 1 86 ? 19.310 69.871 18.221 1.00 23.35 165 LEU A C 1
ATOM 638 O O . LEU A 1 86 ? 18.732 70.478 19.137 1.00 22.76 165 LEU A O 1
ATOM 643 N N . HIS A 1 87 ? 20.531 70.209 17.797 1.00 24.67 166 HIS A N 1
ATOM 644 C CA . HIS A 1 87 ? 21.257 71.335 18.397 1.00 27.22 166 HIS A CA 1
ATOM 645 C C . HIS A 1 87 ? 21.455 72.447 17.417 1.00 27.11 166 HIS A C 1
ATOM 646 O O . HIS A 1 87 ? 21.825 72.229 16.276 1.00 26.27 166 HIS A O 1
ATOM 653 N N . LEU A 1 88 ? 21.163 73.642 17.881 1.00 28.07 167 LEU A N 1
ATOM 654 C CA . LEU A 1 88 ? 21.537 74.834 17.153 1.00 31.23 167 LEU A CA 1
ATOM 655 C C . LEU A 1 88 ? 23.025 75.015 17.319 1.00 31.62 167 LEU A C 1
ATOM 656 O O . LEU A 1 88 ? 23.528 74.951 18.433 1.00 31.86 167 LEU A O 1
ATOM 669 N N . PRO A 1 90 ? 26.741 77.239 16.284 1.00 40.72 169 PRO A N 1
ATOM 670 C CA . PRO A 1 90 ? 27.641 76.584 17.264 1.00 42.18 169 PRO A CA 1
ATOM 671 C C . PRO A 1 90 ? 27.058 76.698 18.685 1.00 42.54 169 PRO A C 1
ATOM 672 O O . PRO A 1 90 ? 26.264 7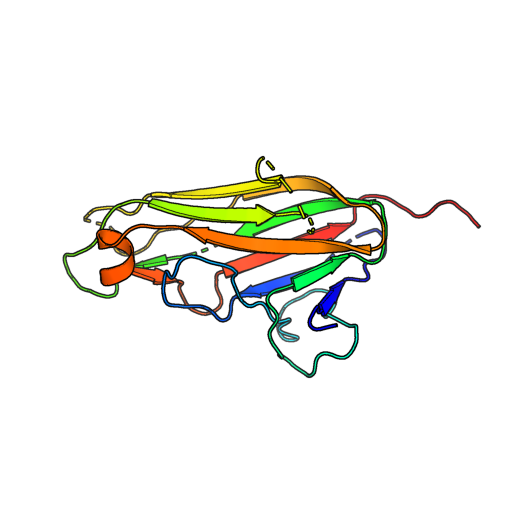7.629 18.942 1.00 43.72 169 PRO A O 1
ATOM 676 N N . ALA A 1 97 ? 18.025 72.389 26.991 1.00 40.67 176 ALA A 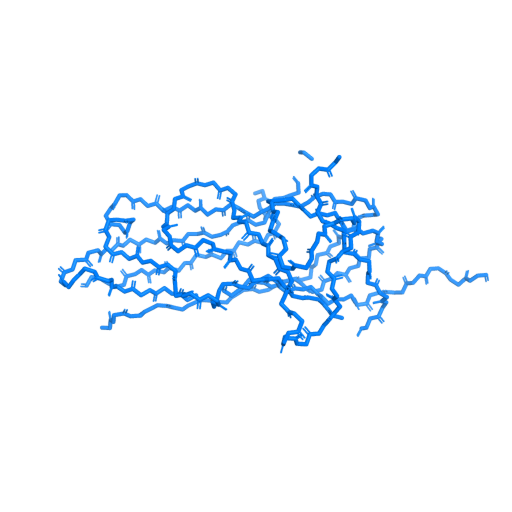N 1
ATOM 677 C CA . ALA A 1 97 ? 18.629 73.214 25.935 1.00 40.03 176 ALA A CA 1
ATOM 678 C C . ALA A 1 97 ? 18.120 72.721 24.538 1.00 39.47 176 ALA A C 1
ATOM 679 O O . ALA A 1 97 ? 17.479 73.520 23.827 1.00 40.19 176 ALA A O 1
ATOM 681 N N . ALA A 1 98 ? 18.322 71.434 24.186 1.00 36.93 177 ALA A N 1
ATOM 682 C CA . ALA A 1 98 ? 17.863 70.877 22.877 1.00 35.60 177 ALA A CA 1
ATOM 683 C C . ALA A 1 98 ? 16.563 71.484 22.312 1.00 35.69 177 ALA A C 1
ATOM 684 O O . ALA A 1 98 ? 15.488 71.462 22.951 1.00 35.88 177 ALA A O 1
ATOM 686 N N . ALA A 1 99 ? 16.661 71.971 21.075 1.00 34.52 178 ALA A N 1
ATOM 687 C CA . ALA A 1 99 ? 15.514 72.485 20.326 1.00 33.18 178 ALA A CA 1
ATOM 688 C C . ALA A 1 99 ? 14.355 71.417 20.256 1.00 30.82 178 ALA A C 1
ATOM 689 O O . ALA A 1 99 ? 13.200 71.694 20.528 1.00 33.36 178 ALA A O 1
ATOM 691 N N . LEU A 1 100 ? 14.708 70.188 19.925 1.00 27.83 179 LEU A N 1
ATOM 692 C CA . LEU A 1 100 ? 13.757 69.141 19.644 1.00 24.16 179 LEU A CA 1
ATOM 693 C C . LEU A 1 100 ? 14.480 67.916 20.116 1.00 22.74 179 LEU A C 1
ATOM 694 O O . LEU A 1 100 ? 15.662 67.780 19.875 1.00 23.93 179 LEU A O 1
ATOM 699 N N . ALA A 1 101 ? 13.802 67.061 20.859 1.00 20.62 180 ALA A N 1
ATOM 700 C CA . ALA A 1 101 ? 14.412 65.901 21.440 1.00 20.18 180 ALA A CA 1
ATOM 701 C C . ALA A 1 101 ? 13.423 64.769 21.332 1.00 20.36 180 ALA A C 1
ATOM 702 O O . ALA A 1 101 ? 12.193 64.973 21.388 1.00 17.88 180 ALA A O 1
ATOM 704 N N . LEU A 1 102 ? 13.984 63.564 21.157 1.00 19.62 181 LEU A N 1
ATOM 705 C CA . LEU A 1 102 ? 13.197 62.371 21.086 1.00 18.25 181 LEU A CA 1
ATOM 706 C C . LEU A 1 102 ? 13.938 61.307 21.860 1.00 18.43 181 LEU A C 1
ATOM 707 O O . LEU A 1 102 ? 15.092 60.977 21.516 1.00 18.96 181 LEU A O 1
ATOM 712 N N . THR A 1 103 ? 13.265 60.691 22.839 1.00 18.07 182 THR A N 1
ATOM 713 C CA . THR A 1 103 ? 13.820 59.507 23.498 1.00 16.48 182 THR A CA 1
ATOM 714 C C . THR A 1 103 ? 13.001 58.289 23.264 1.00 17.77 182 THR A C 1
ATOM 715 O O . THR A 1 103 ? 11.808 58.346 23.373 1.00 18.52 182 THR A O 1
ATOM 719 N N . VAL A 1 104 ? 13.618 57.164 22.915 1.00 19.02 183 VAL A N 1
ATOM 720 C CA . VAL A 1 104 ? 12.870 55.931 22.745 1.00 18.46 183 VAL A CA 1
ATOM 721 C C . VAL A 1 104 ? 13.358 54.833 23.704 1.00 21.25 183 VAL A C 1
ATOM 722 O O . VAL A 1 104 ? 14.563 54.534 23.726 1.00 20.90 183 VAL A O 1
ATOM 726 N N . ASP A 1 105 ? 12.438 54.210 24.464 1.00 23.07 184 ASP A N 1
ATOM 727 C CA . ASP A 1 105 ? 12.786 53.129 25.388 1.00 27.05 184 ASP A CA 1
ATOM 728 C C . ASP A 1 105 ? 12.918 51.758 24.712 1.00 27.87 184 ASP A C 1
ATOM 729 O O . ASP A 1 105 ? 12.115 51.402 23.809 1.00 28.12 184 ASP A O 1
ATOM 734 N N . LEU A 1 106 ? 13.925 50.983 25.110 1.00 26.97 185 LEU A N 1
ATOM 735 C CA . LEU A 1 106 ? 14.082 49.645 24.462 1.00 29.43 185 LEU A CA 1
ATOM 736 C C . LEU A 1 106 ? 13.676 48.535 25.398 1.00 31.92 185 LEU A C 1
ATOM 737 O O . LEU A 1 106 ? 14.310 48.359 26.431 1.00 35.36 185 LEU A O 1
ATOM 742 N N . PRO A 1 107 ? 12.661 47.753 25.037 1.00 33.81 186 PRO A N 1
ATOM 743 C CA . PRO A 1 107 ? 12.342 46.575 25.873 1.00 35.34 186 PRO A CA 1
ATOM 744 C C . PRO A 1 107 ? 13.507 45.558 26.012 1.00 37.48 186 PRO A C 1
ATOM 745 O O . PRO A 1 107 ? 14.153 45.171 24.993 1.00 36.61 186 PRO A O 1
ATOM 749 N N . PRO A 1 108 ? 13.774 45.102 27.266 1.00 39.78 187 PRO A N 1
ATOM 750 C CA . PRO A 1 108 ? 14.548 43.842 27.447 1.00 39.76 187 PRO A CA 1
ATOM 751 C C . PRO A 1 108 ? 13.816 42.639 26.885 1.00 39.63 187 PRO A C 1
ATOM 752 O O . PRO A 1 108 ? 14.511 41.705 26.431 1.00 42.23 187 PRO A O 1
ATOM 756 N N . ARG A 1 114 ? 8.999 42.050 22.126 1.00 34.17 193 ARG A N 1
ATOM 757 C CA . ARG A 1 114 ? 9.237 42.836 20.903 1.00 34.45 193 ARG A CA 1
ATOM 758 C C . ARG A 1 114 ? 10.744 43.121 20.608 1.00 32.02 193 ARG A C 1
ATOM 759 O O . ARG A 1 114 ? 11.535 43.440 21.493 1.00 30.21 193 ARG A O 1
ATOM 767 N N . ASN A 1 115 ? 11.097 43.045 19.341 1.00 29.64 194 ASN A N 1
ATOM 768 C CA . ASN A 1 115 ? 12.470 43.216 18.923 1.00 29.24 194 ASN A CA 1
ATOM 769 C C . ASN A 1 115 ? 12.676 44.484 18.045 1.00 26.87 194 ASN A C 1
ATOM 770 O O . ASN A 1 115 ? 13.674 44.618 17.293 1.00 24.79 194 ASN A O 1
ATOM 775 N N . SER A 1 116 ? 11.700 45.398 18.183 1.00 25.23 195 SER A N 1
ATOM 776 C CA . SER A 1 116 ? 11.630 46.673 17.437 1.00 23.38 195 SER A CA 1
ATOM 777 C C . SER A 1 116 ? 11.276 47.709 18.440 1.00 20.98 195 SER A C 1
ATOM 778 O O . SER A 1 116 ? 10.639 47.379 19.442 1.00 21.50 195 SER A O 1
ATOM 781 N N . ALA A 1 117 ? 11.600 48.963 18.141 1.00 17.68 196 ALA A N 1
ATOM 782 C CA . ALA A 1 117 ? 11.162 50.111 18.920 1.00 17.13 196 ALA A CA 1
ATOM 783 C C . ALA A 1 117 ? 11.046 51.263 17.916 1.00 17.58 196 ALA A C 1
ATOM 784 O O . ALA A 1 117 ? 11.710 51.256 16.896 1.00 20.12 196 ALA A O 1
ATOM 786 N N . PHE A 1 118 ? 10.191 52.223 18.221 1.00 17.36 197 PHE A N 1
ATOM 787 C CA . PHE A 1 118 ? 9.833 53.279 17.315 1.00 18.05 197 PHE A CA 1
ATOM 788 C C . PHE A 1 118 ? 9.532 54.544 18.107 1.00 16.45 197 PHE A C 1
ATOM 789 O O . PHE A 1 118 ? 8.883 54.504 19.173 1.00 16.44 197 PHE A O 1
ATOM 797 N N . GLY A 1 119 ? 9.954 55.671 17.565 1.00 13.98 198 GLY A N 1
ATOM 798 C CA . GLY A 1 119 ? 9.476 56.963 18.115 1.00 14.03 198 GLY A CA 1
ATOM 799 C C . GLY A 1 119 ? 9.448 58.039 17.049 1.00 14.53 198 GLY A C 1
ATOM 800 O O . GLY A 1 119 ? 10.097 57.937 15.988 1.00 13.45 198 GLY A O 1
ATOM 801 N N . PHE A 1 120 ? 8.649 59.049 17.328 1.00 14.40 199 PHE A N 1
ATOM 802 C CA . PHE A 1 120 ? 8.476 60.165 16.505 1.00 13.75 199 PHE A CA 1
ATOM 803 C C . PHE A 1 120 ? 8.286 61.369 17.459 1.00 15.09 199 PHE A C 1
ATOM 804 O O . PHE A 1 120 ? 7.552 61.268 18.432 1.00 15.79 199 PHE A O 1
ATOM 812 N N . GLN A 1 121 ? 8.807 62.534 17.084 1.00 15.61 200 GLN A N 1
ATOM 813 C CA . GLN A 1 121 ? 8.491 63.764 17.785 1.00 16.53 200 GLN A CA 1
ATOM 814 C C . GLN A 1 121 ? 8.692 64.898 16.797 1.00 15.48 200 GLN A C 1
ATOM 815 O O . GLN A 1 121 ? 9.707 64.939 16.088 1.00 16.43 200 GLN A O 1
ATOM 821 N N . GLY A 1 122 ? 7.777 65.844 16.766 1.00 13.92 201 GLY A N 1
ATOM 822 C CA . GLY A 1 122 ? 7.969 67.056 16.053 1.00 13.58 201 GLY A CA 1
ATOM 823 C C . GLY A 1 122 ? 7.579 68.315 16.817 1.00 15.46 201 GLY A C 1
ATOM 824 O O . GLY A 1 122 ? 6.850 68.269 17.780 1.00 16.43 201 GLY A O 1
ATOM 825 N N . ARG A 1 123 ? 8.009 69.477 16.346 1.00 16.09 202 ARG A N 1
ATOM 826 C CA . ARG A 1 123 ? 7.532 70.696 16.894 1.00 17.57 202 ARG A CA 1
ATOM 827 C C . ARG A 1 123 ? 7.834 71.895 16.030 1.00 17.23 202 ARG A C 1
ATOM 828 O O . ARG A 1 123 ? 8.704 71.809 15.164 1.00 15.76 202 ARG A O 1
ATOM 836 N N . LEU A 1 124 ? 7.120 73.001 16.265 1.00 15.61 203 LEU A N 1
ATOM 837 C CA . LEU A 1 124 ? 7.409 74.227 15.547 1.00 15.49 203 LEU A CA 1
ATOM 838 C C . LEU A 1 124 ? 8.630 74.881 16.066 1.00 16.72 203 LEU A C 1
ATOM 839 O O . LEU A 1 124 ? 8.740 75.136 17.275 1.00 16.63 203 LEU A O 1
ATOM 844 N N . LEU A 1 125 ? 9.567 75.208 15.168 1.00 16.28 204 LEU A N 1
ATOM 845 C CA . LEU A 1 125 ? 10.765 75.925 15.578 1.00 17.91 204 LEU A CA 1
ATOM 846 C C . LEU A 1 125 ? 10.999 77.177 14.785 1.00 18.51 204 LEU A C 1
ATOM 847 O O . LEU A 1 125 ? 10.939 77.149 13.533 1.00 19.46 204 LEU A O 1
ATOM 852 N N . HIS A 1 126 ? 11.399 78.236 15.473 1.00 18.29 205 HIS A N 1
ATOM 853 C CA . HIS A 1 126 ? 11.832 79.430 14.783 1.00 20.15 205 HIS A CA 1
ATOM 854 C C . HIS A 1 126 ? 13.302 79.243 14.398 1.00 19.17 205 HIS A C 1
ATOM 855 O O . HIS A 1 126 ? 14.110 79.024 15.240 1.00 18.36 205 HIS A O 1
ATOM 862 N N . LEU A 1 127 ? 13.616 79.323 13.113 1.00 21.11 206 LEU A N 1
ATOM 863 C CA . LEU A 1 127 ? 15.011 79.253 12.637 1.00 21.55 206 LEU A CA 1
ATOM 864 C C . LEU A 1 127 ? 15.400 80.493 11.835 1.00 22.77 206 LEU A C 1
ATOM 865 O O . LEU A 1 127 ? 14.820 80.767 10.757 1.00 23.92 206 LEU A O 1
ATOM 870 N N . SER A 1 128 ? 16.436 81.174 12.316 1.00 22.46 207 SER A N 1
ATOM 871 C CA . SER A 1 128 ? 16.992 82.375 11.671 1.00 23.79 207 SER A CA 1
ATOM 872 C C . SER A 1 128 ? 17.746 82.009 10.390 1.00 22.68 207 SER A C 1
ATOM 873 O O . SER A 1 128 ? 18.183 80.862 10.270 1.00 20.71 207 SER A O 1
ATOM 876 N N . ALA A 1 129 ? 17.903 82.977 9.465 1.00 21.61 208 ALA A N 1
ATOM 877 C CA . ALA A 1 129 ? 18.631 82.790 8.183 1.00 22.63 208 ALA A CA 1
ATOM 878 C C . ALA A 1 129 ? 20.047 82.333 8.475 1.00 23.01 208 ALA A C 1
ATOM 879 O O . ALA A 1 129 ? 20.720 82.930 9.311 1.00 22.18 208 ALA A O 1
ATOM 881 N N . GLY A 1 130 ? 20.493 81.267 7.811 1.00 23.48 209 GLY A N 1
ATOM 882 C CA . GLY A 1 130 ? 21.864 80.821 8.030 1.00 23.88 209 GLY A CA 1
ATOM 883 C C . GLY A 1 130 ? 22.022 79.960 9.275 1.00 25.02 209 GLY A C 1
ATOM 884 O O . GLY A 1 130 ? 23.162 79.668 9.681 1.00 26.40 209 GLY A O 1
ATOM 885 N N . GLN A 1 131 ? 20.911 79.567 9.927 1.00 24.02 210 GLN A N 1
ATOM 886 C CA . GLN A 1 131 ? 21.045 78.817 11.177 1.00 23.41 210 GLN A CA 1
ATOM 887 C C . GLN A 1 131 ? 21.661 77.393 10.943 1.00 22.93 210 GLN A C 1
ATOM 888 O O . GLN A 1 131 ? 21.158 76.583 10.182 1.00 21.10 210 GLN A O 1
ATOM 894 N N . ARG A 1 132 ? 22.762 77.117 11.606 1.00 23.20 211 ARG A N 1
ATOM 895 C CA . ARG A 1 132 ? 23.414 75.826 11.509 1.00 24.23 211 ARG A CA 1
ATOM 896 C C . ARG A 1 132 ? 22.775 74.860 12.513 1.00 23.24 211 ARG A C 1
ATOM 897 O O . ARG A 1 132 ? 22.518 75.255 13.626 1.00 21.35 211 ARG A O 1
ATOM 905 N N . LEU A 1 133 ? 22.612 73.608 12.098 1.00 22.36 212 LEU A N 1
ATOM 906 C CA . LEU A 1 133 ? 21.921 72.572 12.860 1.00 24.49 212 LEU A CA 1
ATOM 907 C C . LEU A 1 133 ? 22.728 71.281 12.851 1.00 23.92 212 LEU A C 1
ATOM 908 O O . LEU A 1 133 ? 23.290 70.906 11.818 1.00 23.58 212 LEU A O 1
ATOM 913 N N . GLY A 1 134 ? 22.721 70.579 13.989 1.00 24.72 213 GLY A N 1
ATOM 914 C CA . GLY A 1 134 ? 23.247 69.219 14.074 1.00 23.65 213 GLY A CA 1
ATOM 915 C C . GLY A 1 134 ? 22.332 68.358 14.873 1.00 23.48 213 GLY A C 1
ATOM 916 O O . GLY A 1 134 ? 21.599 68.876 15.705 1.00 24.17 213 GLY A O 1
ATOM 917 N N . VAL A 1 135 ? 22.387 67.032 14.668 1.00 22.45 214 VAL A N 1
ATOM 918 C CA . VAL A 1 135 ? 21.595 66.122 15.490 1.00 21.95 214 VAL A CA 1
ATOM 919 C C . VAL A 1 135 ? 22.523 65.097 16.184 1.00 22.68 214 VAL A C 1
ATOM 920 O O . VAL A 1 135 ? 23.235 64.368 15.536 1.00 22.45 214 VAL A O 1
ATOM 924 N N . HIS A 1 136 ? 22.471 65.034 17.506 1.00 22.77 215 HIS A N 1
ATOM 925 C CA . HIS A 1 136 ? 23.269 64.123 18.284 1.00 22.12 215 HIS A CA 1
ATOM 926 C C . HIS A 1 136 ? 22.472 62.965 18.781 1.00 20.35 215 HIS A C 1
ATOM 927 O O . HIS A 1 136 ? 21.317 63.111 19.179 1.00 21.01 215 HIS A O 1
ATOM 934 N N . LEU A 1 137 ? 23.087 61.795 18.783 1.00 20.21 216 LEU A N 1
ATOM 935 C CA . LEU A 1 137 ? 22.451 60.577 19.289 1.00 18.87 216 LEU A CA 1
ATOM 936 C C . LEU A 1 137 ? 23.149 60.244 20.597 1.00 20.19 216 LEU A C 1
ATOM 937 O O . LEU A 1 137 ? 24.353 60.475 20.704 1.00 19.90 216 LEU A O 1
ATOM 942 N N . HIS A 1 138 ? 22.404 59.730 21.598 1.00 20.35 217 HIS A N 1
ATOM 943 C CA . HIS A 1 138 ? 22.989 59.232 22.850 1.00 21.06 217 HIS A CA 1
ATOM 944 C C . HIS A 1 138 ? 22.360 57.984 23.304 1.00 20.30 217 HIS A C 1
ATOM 945 O O . HIS A 1 138 ? 21.154 57.854 23.338 1.00 20.32 217 HIS A O 1
ATOM 952 N N . THR A 1 139 ? 23.188 57.040 23.695 1.00 20.58 218 THR A N 1
ATOM 953 C CA . THR A 1 139 ? 22.626 55.908 24.439 1.00 20.82 218 THR A CA 1
ATOM 954 C C . THR A 1 139 ? 23.714 55.330 25.364 1.00 20.99 218 THR A C 1
ATOM 955 O O . THR A 1 139 ? 24.733 55.973 25.575 1.00 19.10 218 THR A O 1
ATOM 959 N N . GLU A 1 140 ? 23.487 54.170 25.937 1.00 21.78 219 GLU A N 1
ATOM 960 C CA . GLU A 1 140 ? 24.541 53.538 26.739 1.00 23.83 219 GLU A CA 1
ATOM 961 C C . GLU A 1 140 ? 24.933 52.148 26.220 1.00 23.48 219 GLU A C 1
ATOM 962 O O . GLU A 1 140 ? 24.309 51.617 25.275 1.00 20.15 219 GLU A O 1
ATOM 968 N N . ALA A 1 141 ? 25.956 51.574 26.868 1.00 23.61 220 ALA A N 1
ATOM 969 C CA . ALA A 1 141 ? 26.599 50.338 26.399 1.00 24.65 220 ALA A CA 1
ATOM 970 C C . ALA A 1 141 ? 25.654 49.215 26.136 1.00 24.86 220 ALA A C 1
ATOM 971 O O . ALA A 1 141 ? 25.693 48.587 25.045 1.00 24.52 220 ALA A O 1
ATOM 973 N N . ARG A 1 142 ? 24.763 48.963 27.100 1.00 24.57 221 ARG A N 1
ATOM 974 C CA . ARG A 1 142 ? 23.851 47.816 26.980 1.00 26.24 221 ARG A CA 1
ATOM 975 C C . ARG A 1 142 ? 22.984 47.870 25.733 1.00 23.88 221 ARG A C 1
ATOM 976 O O . ARG A 1 142 ? 22.753 46.841 25.092 1.00 23.95 221 ARG A O 1
ATOM 984 N N . ALA A 1 143 ? 22.482 49.062 25.403 1.00 21.55 222 ALA A N 1
ATOM 985 C CA . ALA A 1 143 ? 21.667 49.238 24.181 1.00 20.77 222 ALA A CA 1
ATOM 986 C C . ALA A 1 143 ? 22.567 49.207 22.936 1.00 19.35 222 ALA A C 1
ATOM 987 O O . ALA A 1 143 ? 22.242 48.595 21.937 1.00 17.64 222 ALA A O 1
ATOM 989 N N . ARG A 1 144 ? 23.699 49.904 23.018 1.00 18.88 223 ARG A N 1
ATOM 990 C CA . ARG A 1 144 ? 24.617 50.088 21.911 1.00 20.97 223 ARG A CA 1
ATOM 991 C C . ARG A 1 144 ? 25.201 48.703 21.443 1.00 20.91 223 ARG A C 1
ATOM 992 O O . ARG A 1 144 ? 25.496 48.513 20.272 1.00 19.48 223 ARG A O 1
ATOM 1000 N N . HIS A 1 145 ? 25.326 47.746 22.376 1.00 20.48 224 HIS A N 1
ATOM 1001 C CA . HIS A 1 145 ? 25.911 46.454 22.057 1.00 21.00 224 HIS A CA 1
ATOM 1002 C C . HIS A 1 145 ? 24.927 45.453 21.492 1.00 21.26 224 HIS A C 1
ATOM 1003 O O . HIS A 1 145 ? 25.360 44.347 21.070 1.00 19.72 224 HIS A O 1
ATOM 1010 N N . ALA A 1 146 ? 23.629 45.807 21.478 1.00 20.06 225 ALA A N 1
ATOM 1011 C CA . ALA A 1 146 ? 22.610 44.809 21.060 1.00 21.59 225 ALA A CA 1
ATOM 1012 C C . ALA A 1 146 ? 21.564 45.349 20.039 1.00 20.95 225 ALA A C 1
ATOM 1013 O O . ALA A 1 146 ? 20.923 44.573 19.354 1.00 22.47 225 ALA A O 1
ATOM 1015 N N . TRP A 1 147 ? 21.416 46.653 19.966 1.00 19.08 226 TRP A N 1
ATOM 1016 C CA . TRP A 1 147 ? 20.447 47.269 19.072 1.00 19.01 226 TRP A CA 1
ATOM 1017 C C . TRP A 1 147 ? 21.124 48.149 18.002 1.00 18.35 226 TRP A C 1
ATOM 1018 O O . TRP A 1 147 ? 22.283 48.641 18.177 1.00 18.05 226 TRP A O 1
ATOM 1029 N N . GLN A 1 148 ? 20.407 48.373 16.920 1.00 16.02 227 GLN A N 1
ATOM 1030 C CA . GLN A 1 148 ? 20.871 49.245 15.835 1.00 17.24 227 GLN A CA 1
ATOM 1031 C C . GLN A 1 148 ? 19.704 50.102 15.285 1.00 17.63 227 GLN A C 1
ATOM 1032 O O . GLN A 1 148 ? 18.518 49.740 15.481 1.00 17.41 227 GLN A O 1
ATOM 1038 N N . LEU A 1 149 ? 20.030 51.181 14.580 1.00 16.57 228 LEU A N 1
ATOM 1039 C CA . LEU A 1 149 ? 19.002 51.890 13.792 1.00 18.80 228 LEU A CA 1
ATOM 1040 C C . LEU A 1 149 ? 18.606 51.060 12.590 1.00 20.12 228 LEU A C 1
ATOM 1041 O O . LEU A 1 149 ? 19.496 50.579 11.866 1.00 19.57 228 LEU A O 1
ATOM 1046 N N . THR A 1 150 ? 17.299 50.846 12.385 1.00 19.74 229 THR A N 1
ATOM 1047 C CA . THR A 1 150 ? 16.861 50.237 11.146 1.00 19.50 229 THR A CA 1
ATOM 1048 C C . THR A 1 150 ? 17.347 51.122 10.036 1.00 20.35 229 THR A C 1
ATOM 1049 O O . THR A 1 150 ? 17.240 52.384 10.093 1.00 18.52 229 THR A O 1
ATOM 1053 N N . GLN A 1 151 ? 17.863 50.481 9.001 1.00 20.45 230 GLN A N 1
ATOM 1054 C CA . GLN A 1 151 ? 18.494 51.224 7.942 1.00 22.65 230 GLN A CA 1
ATOM 1055 C C . GLN A 1 151 ? 17.525 52.033 7.100 1.00 20.67 230 GLN A C 1
ATOM 1056 O O . GLN A 1 151 ? 16.539 51.490 6.648 1.00 20.38 230 GLN A O 1
ATOM 1062 N N . GLY A 1 152 ? 17.811 53.334 6.907 1.00 19.40 231 GLY A N 1
ATOM 1063 C CA . GLY A 1 152 ? 16.934 54.175 6.123 1.00 17.44 231 GLY A CA 1
ATOM 1064 C C . GLY A 1 152 ? 15.651 54.672 6.848 1.00 17.34 231 GLY A C 1
ATOM 1065 O O . GLY A 1 152 ? 14.842 55.388 6.224 1.00 17.57 231 GLY A O 1
ATOM 1066 N N . ALA A 1 153 ? 15.471 54.364 8.146 1.00 15.03 232 ALA A N 1
ATOM 1067 C CA . ALA A 1 153 ? 14.217 54.747 8.829 1.00 16.48 232 ALA A CA 1
ATOM 1068 C C . ALA A 1 153 ? 14.453 55.835 9.891 1.00 17.06 232 ALA A C 1
ATOM 1069 O O . ALA A 1 153 ? 13.562 56.163 10.678 1.00 18.06 232 ALA A O 1
ATOM 1071 N N . THR A 1 154 ? 15.662 56.410 9.937 1.00 15.94 233 THR A N 1
ATOM 1072 C CA . THR A 1 154 ? 15.863 57.528 10.800 1.00 14.79 233 THR A CA 1
ATOM 1073 C C . THR A 1 154 ? 15.837 58.778 9.934 1.00 15.42 233 THR A C 1
ATOM 1074 O O . THR A 1 154 ? 16.684 58.928 9.066 1.00 15.99 233 THR A O 1
ATOM 1078 N N . VAL A 1 155 ? 14.876 59.672 10.211 1.00 15.09 234 VAL A N 1
ATOM 1079 C CA . VAL A 1 155 ? 14.547 60.756 9.309 1.00 15.26 234 VAL A CA 1
ATOM 1080 C C . VAL A 1 155 ? 14.427 62.030 10.102 1.00 15.65 234 VAL A C 1
ATOM 1081 O O . VAL A 1 155 ? 13.886 61.996 11.182 1.00 15.43 234 VAL A O 1
ATOM 1085 N N . LEU A 1 156 ? 14.933 63.133 9.532 1.00 15.32 235 LEU A N 1
ATOM 1086 C CA . LEU A 1 156 ? 14.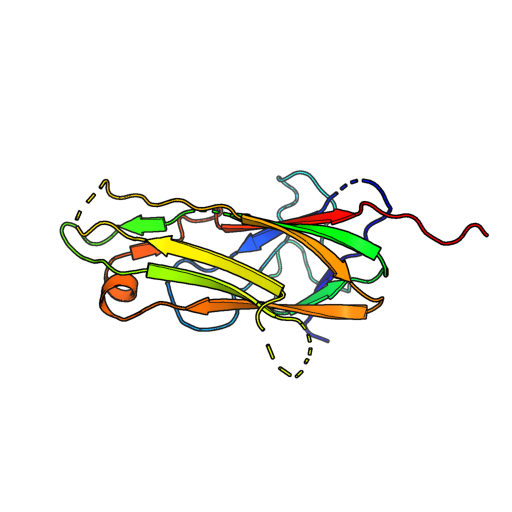707 64.465 10.002 1.00 15.29 235 LEU A CA 1
ATOM 1087 C C . LEU A 1 156 ? 13.873 65.244 8.944 1.00 15.98 235 LEU A C 1
ATOM 1088 O O . LEU A 1 156 ? 14.279 65.373 7.771 1.00 15.71 235 LEU A O 1
ATOM 1093 N N . GLY A 1 157 ? 12.674 65.685 9.324 1.00 14.63 236 GLY A N 1
ATOM 1094 C CA . GLY A 1 157 ? 11.786 66.365 8.410 1.00 13.67 236 GLY A CA 1
ATOM 1095 C C . GLY A 1 157 ? 11.673 67.854 8.758 1.00 15.15 236 GLY A C 1
ATOM 1096 O O . GLY A 1 157 ? 11.554 68.220 9.975 1.00 15.14 236 GLY A O 1
ATOM 1097 N N . LEU A 1 158 ? 11.645 68.709 7.730 1.00 13.59 237 LEU A N 1
ATOM 1098 C CA . LEU A 1 158 ? 11.380 70.112 7.906 1.00 16.43 237 LEU A CA 1
ATOM 1099 C C . LEU A 1 158 ? 10.316 70.655 6.952 1.00 15.93 237 LEU A C 1
ATOM 1100 O O . LEU A 1 158 ? 10.416 70.442 5.757 1.00 15.28 237 LEU A O 1
ATOM 1105 N N . PHE A 1 159 ? 9.348 71.418 7.477 1.00 15.44 238 PHE A N 1
ATOM 1106 C CA . PHE A 1 159 ? 8.265 71.960 6.636 1.00 15.08 238 PHE A CA 1
ATOM 1107 C C . PHE A 1 159 ? 8.219 73.420 6.960 1.00 14.24 238 PHE A C 1
ATOM 1108 O O . PHE A 1 159 ? 8.083 73.815 8.152 1.00 15.01 238 PHE A O 1
ATOM 1116 N N . ARG A 1 160 ? 8.364 74.267 5.938 1.00 14.59 239 ARG A N 1
ATOM 1117 C CA . ARG A 1 160 ? 8.311 75.705 6.169 1.00 14.84 239 ARG A CA 1
ATOM 1118 C C . ARG A 1 160 ? 6.877 76.271 6.239 1.00 14.96 239 ARG A C 1
ATOM 1119 O O . ARG A 1 160 ? 6.136 76.207 5.250 1.00 14.87 239 ARG A O 1
ATOM 1127 N N . VAL A 1 161 ? 6.507 76.835 7.380 1.00 13.48 240 VAL A N 1
ATOM 1128 C CA . VAL A 1 161 ? 5.109 77.346 7.613 1.00 14.36 240 VAL A CA 1
ATOM 1129 C C . VAL A 1 161 ? 4.947 78.794 7.162 1.00 14.25 240 VAL A C 1
ATOM 1130 O O . VAL A 1 161 ? 3.868 79.189 6.653 1.00 11.66 240 VAL A O 1
ATOM 1134 N N . THR A 1 162 ? 6.011 79.600 7.351 1.00 14.14 241 THR A N 1
ATOM 1135 C CA . THR A 1 162 ? 5.857 81.060 7.276 1.00 14.71 241 THR A CA 1
ATOM 1136 C C . THR A 1 162 ? 6.429 81.657 5.985 1.00 17.20 241 THR A C 1
ATOM 1137 O O . THR A 1 162 ? 7.308 81.025 5.332 1.00 18.10 241 THR A O 1
ATOM 1141 N N . PRO A 1 163 ? 5.972 82.879 5.616 1.00 17.58 242 PRO A N 1
ATOM 1142 C CA . PRO A 1 163 ? 6.411 83.486 4.324 1.00 18.25 242 PRO A CA 1
ATOM 1143 C C . PRO A 1 163 ? 7.572 84.430 4.448 1.00 19.05 242 PRO A C 1
ATOM 1144 O O . PRO A 1 163 ? 8.022 84.756 5.559 1.00 19.22 242 PRO A O 1
ATOM 1148 N N . GLU A 1 164 ? 8.083 84.833 3.293 1.00 21.11 243 GLU A N 1
ATOM 1149 C CA . GLU A 1 164 ? 8.949 86.012 3.184 1.00 23.54 243 GLU A CA 1
ATOM 1150 C C . GLU A 1 164 ? 8.134 87.274 3.432 1.00 24.44 243 GLU A C 1
ATOM 1151 O O . GLU A 1 164 ? 6.901 87.288 3.278 1.00 23.21 243 GLU A O 1
ATOM 1157 N N . ILE A 1 165 ? 8.864 88.347 3.716 1.00 25.55 244 ILE A N 1
ATOM 1158 C CA . ILE A 1 165 ? 8.408 89.745 3.642 1.00 26.69 244 ILE A CA 1
ATOM 1159 C C . ILE A 1 165 ? 8.077 90.081 2.198 1.00 26.87 244 ILE A C 1
ATOM 1160 O O . ILE A 1 165 ? 8.892 89.827 1.338 1.00 25.74 244 ILE A O 1
ATOM 1165 N N . PRO A 1 166 ? 6.859 90.622 1.925 1.00 28.20 245 PRO A N 1
ATOM 1166 C CA . PRO A 1 166 ? 6.455 91.050 0.548 1.00 28.45 245 PRO A CA 1
ATOM 1167 C C . PRO A 1 166 ? 7.519 92.019 -0.070 1.00 30.18 245 PRO A C 1
ATOM 1168 O O . PRO A 1 166 ? 8.062 92.893 0.657 1.00 29.30 245 PRO A O 1
ATOM 1172 N N . ALA A 1 167 ? 7.807 91.851 -1.369 1.00 30.84 246 ALA A N 1
ATOM 1173 C CA . ALA A 1 167 ? 8.765 92.694 -2.175 1.00 31.62 246 ALA A CA 1
ATOM 1174 C C . ALA A 1 167 ? 8.296 94.172 -2.248 1.00 31.58 246 ALA A C 1
ATOM 1175 O O . ALA A 1 167 ? 7.073 94.412 -2.103 1.00 32.50 246 ALA A O 1
#

CATH classification: 2.60.120.40

Solvent-accessible surface area: 8228 Å² total

InterPro domains:
  IPR006052 Tumour necrosis factor domain [PF00229] (107-240)
  IPR006052 Tumour necrosis factor domain [PS50049] (91-240)
  IPR006052 Tumour necrosis factor domain [SM00207] (91-240)
  IPR006052 Tumour necrosis factor domain [cd00184] (91-238)
  IPR008983 Tumour necrosis factor-like domain superfamily [G3DSA:2.60.120.40] (86-247)
  IPR008983 Tumour necrosis factor-like domain superfamily [SSF49842] (90-240)
  IPR021184 Tumour necrosis factor, conserved site [PS00251] (133-149)
  IPR042373 Tumor necrosis factor ligand superfamily member 9 [PTHR15153] (1-253)